Protein AF-A0A7J7XTR1-F1 (afdb_monomer_lite)

pLDDT: mean 90.51, std 8.27, range [47.16, 97.25]

InterPro domains:
  IPR000717 Proteasome component (PCI) domain [PF01399] (2-47)
  IPR000717 Proteasome component (PCI) domain [PS50250] (1-52)
  IPR000717 Proteasome component (PCI) domain [SM00088] (1-70)
  IPR041481 COP9 signalosome complex subunit 7, helix I [PF18392] (59-105)
  IPR045237 Eukaryotic translation initiation factor 3 subunit M eIF3m/COP9 signalosome complex subunit 7 COPS7 [PTHR15350] (2-105)

Structure (mmCIF, N/CA/C/O backbone):
data_AF-A0A7J7XTR1-F1
#
_entry.id   AF-A0A7J7XTR1-F1
#
loop_
_atom_site.group_PDB
_atom_site.id
_atom_site.type_symbol
_atom_site.label_atom_id
_atom_site.label_alt_id
_atom_site.label_comp_id
_atom_site.label_asym_id
_atom_site.label_entity_id
_atom_site.label_seq_id
_atom_site.pdbx_PDB_ins_code
_atom_site.Cartn_x
_atom_site.Cartn_y
_atom_site.Cartn_z
_atom_site.occupancy
_atom_site.B_iso_or_equiv
_atom_site.auth_seq_id
_atom_site.auth_comp_id
_atom_site.auth_asym_id
_atom_site.auth_atom_id
_atom_site.pdbx_PDB_model_num
ATOM 1 N N . MET A 1 1 ? 1.594 -3.766 6.148 1.00 61.31 1 MET A N 1
ATOM 2 C CA . MET A 1 1 ? 1.294 -4.275 7.494 1.00 61.31 1 MET A CA 1
ATOM 3 C C . MET A 1 1 ? 1.471 -3.157 8.505 1.00 61.31 1 MET A C 1
ATOM 5 O O . MET A 1 1 ? 2.526 -2.525 8.531 1.00 61.31 1 MET A O 1
ATOM 9 N N . LYS A 1 2 ? 0.418 -2.830 9.253 1.00 89.06 2 LYS A N 1
ATOM 10 C CA . LYS A 1 2 ? 0.484 -1.866 10.358 1.00 89.06 2 LYS A CA 1
ATOM 11 C C . LYS A 1 2 ? 0.446 -2.658 11.660 1.00 89.06 2 LYS A C 1
ATOM 13 O O . LYS A 1 2 ? -0.385 -3.547 11.792 1.00 89.06 2 LYS A O 1
ATOM 18 N N . CYS A 1 3 ? 1.336 -2.343 12.594 1.00 92.31 3 CYS A N 1
ATOM 19 C CA . CYS A 1 3 ? 1.418 -3.045 13.873 1.00 92.31 3 CYS A CA 1
ATOM 20 C C . CYS A 1 3 ? 0.910 -2.131 14.987 1.00 92.31 3 CYS A C 1
ATOM 22 O O . CYS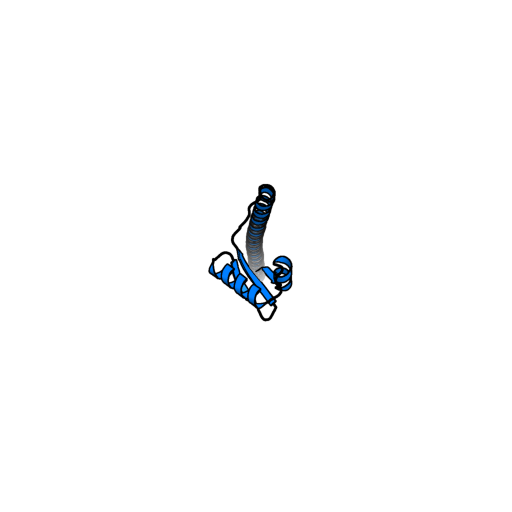 A 1 3 ? 1.360 -0.988 15.098 1.00 92.31 3 CYS A O 1
ATOM 24 N N . ILE A 1 4 ? -0.018 -2.629 15.801 1.00 93.31 4 ILE A N 1
ATOM 25 C CA . ILE A 1 4 ? -0.577 -1.908 16.944 1.00 93.31 4 ILE A CA 1
ATOM 26 C C . ILE A 1 4 ? -0.085 -2.582 18.228 1.00 93.31 4 ILE A C 1
ATOM 28 O O . ILE A 1 4 ? -0.337 -3.772 18.415 1.00 93.31 4 ILE A O 1
ATOM 32 N N . PRO A 1 5 ? 0.604 -1.860 19.127 1.00 94.31 5 PRO A N 1
ATOM 33 C CA . PRO A 1 5 ? 1.024 -2.424 20.402 1.00 94.31 5 PRO A CA 1
ATOM 34 C C . PRO A 1 5 ? -0.154 -2.764 21.309 1.00 94.31 5 PRO A C 1
ATOM 36 O O . PRO A 1 5 ? -1.099 -1.983 21.437 1.00 94.31 5 PRO A O 1
ATOM 39 N N . TYR A 1 6 ? -0.048 -3.880 22.028 1.00 93.81 6 TYR A N 1
ATOM 40 C CA . TYR A 1 6 ? -1.053 -4.288 23.009 1.00 93.81 6 TYR A CA 1
ATOM 41 C C . TYR A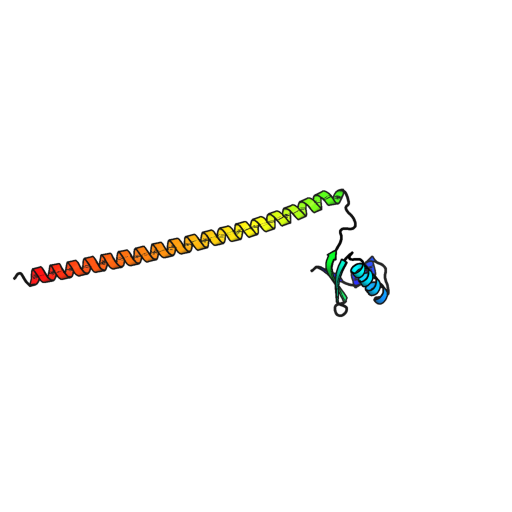 1 6 ? -1.236 -3.246 24.111 1.00 93.81 6 TYR A C 1
ATOM 43 O O . TYR A 1 6 ? -2.349 -3.038 24.570 1.00 93.81 6 TYR A O 1
ATOM 51 N N . SER A 1 7 ? -0.183 -2.517 24.489 1.00 91.75 7 SER A N 1
ATOM 52 C CA . SER A 1 7 ? -0.276 -1.428 25.468 1.00 91.75 7 SER A CA 1
ATOM 53 C C . SER A 1 7 ? -1.233 -0.307 25.048 1.00 91.75 7 SER A C 1
ATOM 55 O O . SER A 1 7 ? -1.901 0.269 25.905 1.00 91.75 7 SER A O 1
ATOM 57 N N . VAL A 1 8 ? -1.325 -0.010 23.747 1.00 94.00 8 VAL A N 1
ATOM 58 C CA . VAL A 1 8 ? -2.275 0.974 23.207 1.00 94.00 8 VAL A CA 1
ATOM 59 C C . VAL A 1 8 ? -3.691 0.422 23.303 1.00 94.00 8 VAL A C 1
ATOM 61 O O . VAL A 1 8 ? -4.568 1.096 23.830 1.00 94.00 8 VAL A O 1
ATOM 64 N N . LEU A 1 9 ? -3.896 -0.828 22.882 1.00 92.06 9 LEU A N 1
ATOM 65 C CA . LEU A 1 9 ? -5.207 -1.477 22.939 1.00 92.06 9 LEU A CA 1
ATOM 66 C C . LEU A 1 9 ? -5.712 -1.635 24.380 1.00 92.06 9 LEU A C 1
ATOM 68 O O . LEU A 1 9 ? -6.858 -1.304 24.654 1.00 92.06 9 LEU A O 1
ATOM 72 N N . LEU A 1 10 ? -4.858 -2.067 25.312 1.00 92.31 10 LEU A N 1
ATOM 73 C CA . LEU A 1 10 ? -5.200 -2.192 26.733 1.00 92.31 10 LEU A CA 1
ATOM 74 C C . LEU A 1 10 ? -5.615 -0.845 27.329 1.00 92.31 10 LEU A C 1
ATOM 76 O O . LEU A 1 10 ? -6.581 -0.776 28.082 1.00 92.31 10 LEU A O 1
ATOM 80 N N . LYS A 1 11 ? -4.904 0.233 26.984 1.00 92.75 11 LYS A N 1
ATOM 81 C CA . LYS A 1 11 ? -5.222 1.573 27.478 1.00 92.75 11 LYS A CA 1
ATOM 82 C C . LYS A 1 11 ? -6.519 2.112 26.873 1.00 92.75 11 LYS A C 1
ATOM 84 O O . LYS A 1 11 ? -7.364 2.594 27.617 1.00 92.75 11 LYS A O 1
ATOM 89 N N . ASP A 1 12 ? -6.666 2.037 25.554 1.00 92.75 12 ASP A N 1
ATOM 90 C CA . ASP A 1 12 ? -7.781 2.661 24.834 1.00 92.75 12 ASP A CA 1
ATOM 91 C C . ASP A 1 12 ? -9.095 1.876 24.987 1.00 92.75 12 ASP A C 1
ATOM 93 O O . ASP A 1 12 ? -10.171 2.465 24.915 1.00 92.75 12 ASP A O 1
ATOM 97 N N . LEU A 1 13 ? -9.016 0.562 25.226 1.00 90.88 13 LEU A N 1
ATOM 98 C CA . LEU A 1 13 ? -10.163 -0.298 25.550 1.00 90.88 13 LEU A CA 1
ATOM 99 C C . LEU A 1 13 ? -10.384 -0.450 27.065 1.00 90.88 13 LEU A C 1
ATOM 101 O O . LEU A 1 13 ? -11.271 -1.193 27.475 1.00 90.88 13 LEU A O 1
ATOM 105 N N . GLU A 1 14 ? -9.572 0.223 27.890 1.00 91.75 14 GLU A N 1
ATOM 106 C CA . GLU A 1 14 ? -9.594 0.155 29.360 1.00 91.75 14 GLU A CA 1
ATOM 107 C C . GLU A 1 14 ? -9.518 -1.278 29.929 1.00 91.75 14 GLU A C 1
ATOM 109 O O . GLU A 1 14 ? -10.057 -1.594 30.993 1.00 91.75 14 GLU A O 1
ATOM 114 N N . MET A 1 15 ? -8.793 -2.158 29.238 1.00 89.44 15 MET A N 1
ATOM 115 C CA . MET A 1 15 ? -8.603 -3.553 29.624 1.00 89.44 15 MET A CA 1
ATOM 116 C C . MET A 1 15 ? -7.375 -3.726 30.521 1.00 89.44 15 MET A C 1
ATOM 118 O O . MET A 1 15 ? -6.310 -3.153 30.291 1.00 89.44 15 MET A O 1
ATOM 122 N N . ARG A 1 16 ? -7.508 -4.564 31.555 1.00 84.38 16 ARG A N 1
ATOM 123 C CA . ARG A 1 16 ? -6.413 -4.886 32.495 1.00 84.38 16 ARG A CA 1
ATOM 124 C C . ARG A 1 16 ? -5.796 -6.257 32.253 1.00 84.38 16 ARG A C 1
ATOM 126 O O . ARG A 1 16 ? -4.699 -6.524 32.737 1.00 84.38 16 ARG A O 1
ATOM 133 N N . ASN A 1 17 ? -6.509 -7.123 31.542 1.00 87.88 17 ASN A N 1
ATOM 134 C CA . ASN A 1 17 ? -6.137 -8.510 31.338 1.00 87.88 17 ASN A CA 1
ATOM 135 C C . ASN A 1 17 ? -5.727 -8.732 29.883 1.00 87.88 17 ASN A C 1
ATOM 137 O O . ASN A 1 17 ? -6.489 -8.447 28.961 1.00 87.88 17 ASN A O 1
ATOM 141 N N . LEU A 1 18 ? -4.529 -9.283 29.692 1.00 88.81 18 LEU A N 1
ATOM 142 C CA . LEU A 1 18 ? -4.033 -9.620 28.366 1.00 88.81 18 LEU A CA 1
ATOM 143 C C . LEU A 1 18 ? -4.903 -10.682 27.687 1.00 88.81 18 LEU A C 1
ATOM 145 O O . LEU A 1 18 ? -5.115 -10.622 26.481 1.00 88.81 18 LEU A O 1
ATOM 149 N N . ARG A 1 19 ? -5.443 -11.625 28.466 1.00 91.00 19 ARG A N 1
ATOM 150 C CA . ARG A 1 19 ? -6.244 -12.716 27.917 1.00 91.00 19 ARG A CA 1
ATOM 151 C C . ARG A 1 19 ? -7.544 -12.219 27.290 1.00 91.00 19 ARG A C 1
ATOM 153 O O . ARG A 1 19 ? -7.872 -12.627 26.186 1.00 91.00 19 ARG A O 1
ATOM 160 N N . GLU A 1 20 ? -8.232 -11.306 27.968 1.00 92.44 20 GLU A N 1
ATOM 161 C CA . GLU A 1 20 ? -9.468 -10.693 27.462 1.00 92.44 20 GLU A CA 1
ATOM 162 C C . GLU A 1 20 ? -9.222 -9.886 26.185 1.00 92.44 20 GLU A C 1
ATOM 164 O O . GLU A 1 20 ? -10.036 -9.930 25.265 1.00 92.44 20 GLU A O 1
ATOM 169 N N . LEU A 1 21 ? -8.077 -9.198 26.097 1.00 92.75 21 LEU A N 1
ATOM 170 C CA . LEU A 1 21 ? -7.686 -8.502 24.876 1.00 92.75 21 LEU A CA 1
ATOM 171 C C . LEU A 1 21 ? -7.470 -9.484 23.717 1.00 92.75 21 LEU A C 1
ATOM 173 O O . LEU A 1 21 ? -7.968 -9.250 22.619 1.00 92.75 21 LEU A O 1
ATOM 177 N N . GLU A 1 22 ? -6.732 -10.572 23.947 1.00 92.56 22 GLU A N 1
ATOM 178 C CA . GLU A 1 22 ? -6.496 -11.594 22.921 1.00 92.56 22 GLU A CA 1
ATOM 179 C C . GLU A 1 22 ? -7.802 -12.251 22.468 1.00 92.56 22 GLU A C 1
ATOM 181 O O . GLU A 1 22 ? -8.014 -12.387 21.266 1.00 92.56 22 GLU A O 1
ATOM 186 N N . ASP A 1 23 ? -8.694 -12.597 23.399 1.00 93.62 23 ASP A N 1
ATOM 187 C CA . ASP A 1 23 ? -9.993 -13.196 23.083 1.00 93.62 23 ASP A CA 1
ATOM 188 C C . ASP A 1 23 ? -10.857 -12.238 22.236 1.00 93.62 23 ASP A C 1
ATOM 190 O O . ASP A 1 23 ? -11.409 -12.654 21.216 1.00 93.62 23 ASP A O 1
ATOM 194 N N . LEU A 1 24 ? -10.882 -10.936 22.553 1.00 92.75 24 LEU A N 1
ATOM 195 C CA . LEU A 1 24 ? -11.597 -9.934 21.749 1.00 92.75 24 LEU A CA 1
ATOM 196 C C . LEU A 1 24 ? -10.995 -9.763 20.344 1.00 92.75 24 LEU A C 1
ATOM 198 O O . LEU A 1 24 ? -11.724 -9.635 19.359 1.00 92.75 24 LEU A O 1
ATOM 202 N N . ILE A 1 25 ? -9.664 -9.743 20.230 1.00 91.56 25 ILE A N 1
ATOM 203 C CA . ILE A 1 25 ? -8.986 -9.658 18.927 1.00 91.56 25 ILE A CA 1
ATOM 204 C C . ILE A 1 25 ? -9.314 -10.897 18.091 1.00 91.56 25 ILE A C 1
ATOM 206 O O . ILE A 1 25 ? -9.604 -10.773 16.903 1.00 91.56 25 ILE A O 1
ATOM 210 N N . ILE A 1 26 ? -9.291 -12.080 18.705 1.00 93.25 26 ILE A N 1
ATOM 211 C CA . ILE A 1 26 ? -9.647 -13.337 18.051 1.00 93.25 26 ILE A CA 1
ATOM 212 C C . ILE A 1 26 ? -11.087 -13.258 17.531 1.00 93.25 26 ILE A C 1
ATOM 214 O O . ILE A 1 26 ? -11.306 -13.526 16.353 1.00 93.25 26 ILE A O 1
ATOM 218 N N . GLU A 1 27 ? -12.052 -12.812 18.338 1.00 94.38 27 GLU A N 1
ATOM 219 C CA . GLU A 1 27 ? -13.440 -12.613 17.894 1.00 94.38 27 GLU A CA 1
ATOM 220 C C . GLU A 1 27 ? -13.562 -11.617 16.729 1.00 94.38 27 GLU A C 1
ATOM 222 O O . GLU A 1 27 ? -14.283 -11.874 15.762 1.00 94.38 27 GLU A O 1
ATOM 227 N N . ALA A 1 28 ? -12.829 -10.502 16.769 1.00 92.12 28 ALA A N 1
ATOM 228 C CA . ALA A 1 28 ? -12.811 -9.520 15.683 1.00 92.12 28 ALA A CA 1
ATOM 229 C C . ALA A 1 28 ? -12.245 -10.099 14.372 1.00 92.12 28 ALA A C 1
ATOM 231 O O . ALA A 1 28 ? -12.697 -9.731 13.286 1.00 92.12 28 ALA A O 1
ATOM 232 N N . VAL A 1 29 ? -11.279 -11.017 14.466 1.00 91.62 29 VAL A N 1
ATOM 233 C CA . VAL A 1 29 ? -10.748 -11.745 13.306 1.00 91.62 29 VAL A CA 1
ATOM 234 C C . VAL A 1 29 ? -11.746 -12.790 12.812 1.00 91.62 29 VAL A C 1
ATOM 236 O O . VAL A 1 29 ? -11.993 -12.877 11.615 1.00 91.62 29 VAL A O 1
ATOM 239 N N . TYR A 1 30 ? -12.385 -13.536 13.716 1.00 92.56 30 TYR A N 1
ATOM 240 C CA . TYR A 1 30 ? -13.404 -14.533 13.363 1.00 92.56 30 TYR A CA 1
ATOM 241 C C . TYR A 1 30 ? -14.656 -13.931 12.720 1.00 92.56 30 TYR A C 1
ATOM 243 O O . TYR A 1 30 ? -15.341 -14.610 11.962 1.00 92.56 30 TYR A O 1
ATOM 251 N N . THR A 1 31 ? -14.968 -12.675 13.032 1.00 93.19 31 THR A N 1
ATOM 252 C CA . THR A 1 31 ? -16.096 -11.930 12.453 1.00 93.19 31 THR A CA 1
ATOM 253 C C . THR A 1 31 ? -15.723 -11.170 11.176 1.00 93.19 31 THR A C 1
ATOM 255 O O . THR A 1 31 ? -16.530 -10.383 10.684 1.00 93.19 31 THR A O 1
ATOM 258 N N . ASP A 1 32 ? -14.514 -11.385 10.641 1.00 90.06 32 ASP A N 1
ATOM 259 C CA . ASP A 1 32 ? -13.969 -10.722 9.448 1.00 90.06 32 ASP A CA 1
ATOM 260 C C . ASP A 1 32 ? -13.903 -9.182 9.547 1.00 90.06 32 ASP A C 1
ATOM 262 O O . ASP A 1 32 ? -13.756 -8.480 8.543 1.00 90.06 32 ASP A O 1
ATOM 266 N N . ILE A 1 33 ? -13.966 -8.621 10.761 1.00 91.62 33 ILE A N 1
ATOM 267 C CA . ILE A 1 33 ? -13.817 -7.175 10.988 1.00 91.62 33 ILE A CA 1
ATOM 268 C C . ILE A 1 33 ? -12.366 -6.758 10.735 1.00 91.62 33 ILE A C 1
ATOM 270 O O . ILE A 1 33 ? -12.100 -5.691 10.169 1.00 91.62 33 ILE A O 1
ATOM 274 N N . ILE A 1 34 ? -11.423 -7.597 11.165 1.00 92.69 34 ILE A N 1
ATOM 275 C CA . ILE A 1 34 ? -9.984 -7.377 11.041 1.00 92.69 34 ILE A CA 1
ATOM 276 C C . ILE A 1 34 ? -9.358 -8.623 10.424 1.00 92.69 34 ILE A C 1
ATOM 278 O O . ILE A 1 34 ? -9.620 -9.737 10.856 1.00 92.69 34 ILE A O 1
ATOM 282 N N . GLN A 1 35 ? -8.476 -8.434 9.452 1.00 92.44 35 GLN A N 1
ATOM 283 C CA . GLN A 1 35 ? -7.587 -9.481 8.968 1.00 92.44 35 GLN A CA 1
ATOM 284 C C . GLN A 1 35 ? -6.169 -9.158 9.414 1.00 92.44 35 GLN A C 1
ATOM 286 O O . GLN A 1 35 ? -5.661 -8.055 9.187 1.00 92.44 35 GLN A O 1
ATOM 291 N N . GLY A 1 36 ? -5.540 -10.117 10.080 1.00 91.00 36 GLY A N 1
ATOM 292 C CA . GLY A 1 36 ? -4.262 -9.892 10.722 1.00 91.00 36 GLY A CA 1
ATOM 293 C C . GLY A 1 36 ? -3.786 -11.080 11.543 1.00 91.00 36 GLY A C 1
ATOM 294 O O . GLY A 1 36 ? -4.406 -12.145 11.546 1.00 91.00 36 GLY A O 1
ATOM 295 N N . LYS A 1 37 ? -2.670 -10.887 12.246 1.00 90.12 37 LYS A N 1
ATOM 296 C CA . LYS A 1 37 ? -2.037 -11.898 13.096 1.00 90.12 37 LYS A CA 1
ATOM 297 C C . LYS A 1 37 ? -1.699 -11.324 14.463 1.00 90.12 37 LYS A C 1
ATOM 299 O O . LYS A 1 37 ? -1.298 -10.169 14.593 1.00 90.12 37 LYS A O 1
ATOM 304 N N . LEU A 1 38 ? -1.842 -12.163 15.483 1.00 91.88 38 LEU A N 1
ATOM 305 C CA . LEU A 1 38 ? -1.411 -11.850 16.837 1.00 91.88 38 LEU A CA 1
ATOM 306 C C . LEU A 1 38 ? 0.062 -12.240 16.989 1.00 91.88 38 LEU A C 1
ATOM 308 O O . LEU A 1 38 ? 0.414 -13.409 16.821 1.00 91.88 38 LEU A O 1
ATOM 312 N N . ASP A 1 39 ? 0.910 -11.280 17.345 1.00 91.81 39 ASP A N 1
ATOM 313 C CA . ASP A 1 39 ? 2.287 -11.527 17.756 1.00 91.81 39 ASP A CA 1
ATOM 314 C C . ASP A 1 39 ? 2.388 -11.394 19.276 1.00 91.81 39 ASP A C 1
ATOM 316 O O . ASP A 1 39 ? 2.689 -10.337 19.840 1.00 91.81 39 ASP A O 1
ATOM 320 N N . GLN A 1 40 ? 2.141 -12.513 19.953 1.00 87.81 40 GLN A N 1
ATOM 321 C CA . GLN A 1 40 ? 2.205 -12.584 21.408 1.00 87.81 40 GLN A CA 1
ATOM 322 C C . GLN A 1 40 ? 3.631 -12.376 21.944 1.00 87.81 40 GLN A C 1
ATOM 324 O O . GLN A 1 40 ? 3.801 -11.900 23.066 1.00 87.81 40 GLN A O 1
ATOM 329 N N . ARG A 1 41 ? 4.675 -12.684 21.162 1.00 91.00 41 ARG A N 1
ATOM 330 C CA . ARG A 1 41 ? 6.066 -12.521 21.609 1.00 91.00 41 ARG A CA 1
ATOM 331 C C . ARG A 1 41 ? 6.438 -11.047 21.695 1.00 91.00 41 ARG A C 1
ATOM 333 O O . ARG A 1 41 ? 7.052 -10.635 22.676 1.00 91.00 41 ARG A O 1
ATOM 340 N N . ASN A 1 42 ? 6.071 -10.275 20.678 1.00 91.19 42 ASN A N 1
ATOM 341 C CA . ASN A 1 42 ? 6.369 -8.847 20.621 1.00 91.19 42 ASN A CA 1
ATOM 342 C C . ASN A 1 42 ? 5.242 -7.974 21.195 1.00 91.19 42 ASN A C 1
ATOM 344 O O . ASN A 1 42 ? 5.417 -6.762 21.295 1.00 91.19 42 ASN A O 1
ATOM 348 N N . GLN A 1 43 ? 4.124 -8.581 21.614 1.00 92.06 43 GLN A N 1
ATOM 349 C CA . GLN A 1 43 ? 2.946 -7.896 22.158 1.00 92.06 43 GLN A CA 1
ATOM 350 C C . GLN A 1 43 ? 2.361 -6.900 21.140 1.00 92.06 43 GLN A C 1
ATOM 352 O O . GLN A 1 43 ? 2.068 -5.743 21.462 1.00 92.06 43 GLN A O 1
ATOM 357 N N . LEU A 1 44 ? 2.239 -7.348 19.886 1.00 94.06 44 LEU A N 1
ATOM 358 C CA . LEU A 1 44 ? 1.753 -6.563 18.753 1.00 94.06 44 LEU A CA 1
ATOM 359 C C . LEU A 1 44 ? 0.581 -7.273 18.068 1.00 94.06 44 LEU A C 1
ATOM 361 O O . LEU A 1 44 ? 0.579 -8.490 17.901 1.00 94.06 44 LEU A O 1
ATOM 365 N N . LEU A 1 45 ? -0.386 -6.487 17.606 1.00 92.75 45 LEU A N 1
ATOM 366 C CA . LEU A 1 45 ? -1.381 -6.913 16.632 1.00 92.75 45 LEU A CA 1
ATOM 367 C C . LEU A 1 45 ? -0.941 -6.442 15.248 1.00 92.75 45 LEU A C 1
ATOM 369 O O . LEU A 1 45 ? -0.857 -5.238 14.993 1.00 92.75 45 LEU A O 1
ATOM 373 N N . GLU A 1 46 ? -0.665 -7.384 14.357 1.00 93.94 46 GLU A N 1
ATOM 374 C CA . GLU A 1 46 ? -0.377 -7.112 12.955 1.00 93.94 46 GLU A CA 1
ATOM 375 C C . GLU A 1 46 ? -1.692 -7.049 12.187 1.00 93.94 46 GLU A C 1
ATOM 377 O O . GLU A 1 46 ? -2.426 -8.031 12.141 1.00 93.94 46 GLU A O 1
ATOM 382 N N . VAL A 1 47 ? -2.001 -5.896 11.594 1.00 92.88 47 VAL A N 1
ATOM 383 C CA . VAL A 1 47 ? -3.214 -5.689 10.798 1.00 92.88 47 VAL A CA 1
ATOM 384 C C . VAL A 1 47 ? -2.832 -5.534 9.331 1.00 92.88 47 VAL A C 1
ATOM 386 O O . VAL A 1 47 ? -2.059 -4.639 8.955 1.00 92.88 47 VAL A O 1
ATOM 389 N N . ASP A 1 48 ? -3.406 -6.407 8.510 1.00 91.06 48 ASP A N 1
ATOM 390 C CA . ASP A 1 48 ? -3.286 -6.381 7.056 1.00 91.06 48 ASP A CA 1
ATOM 391 C C . ASP A 1 48 ? -4.461 -5.638 6.427 1.00 91.06 48 ASP A C 1
ATOM 393 O O . ASP A 1 48 ? -4.267 -4.794 5.550 1.00 91.06 48 ASP A O 1
ATOM 397 N N . PHE A 1 49 ? -5.671 -5.897 6.919 1.00 89.38 49 PHE A N 1
ATOM 398 C CA . PHE A 1 49 ? -6.893 -5.271 6.435 1.00 89.38 49 PHE A CA 1
ATOM 399 C C . PHE A 1 49 ? -7.905 -5.099 7.571 1.00 89.38 49 PHE A C 1
ATOM 401 O O . PHE A 1 49 ? -7.905 -5.845 8.547 1.00 89.38 49 PHE A O 1
ATOM 408 N N . CYS A 1 50 ? -8.781 -4.107 7.452 1.00 90.38 50 CYS A N 1
ATOM 409 C CA . CYS A 1 50 ? -9.924 -3.951 8.339 1.00 90.38 50 CYS A CA 1
ATOM 410 C C . CYS A 1 50 ? -11.096 -3.307 7.603 1.00 90.38 50 CYS A C 1
ATOM 412 O O . CYS A 1 50 ? -10.915 -2.563 6.634 1.00 90.38 50 CYS A O 1
ATOM 414 N N . ILE A 1 51 ? -12.307 -3.576 8.084 1.00 88.94 51 ILE A N 1
ATOM 415 C CA . ILE A 1 51 ? -13.508 -2.941 7.551 1.00 88.94 51 ILE A CA 1
ATOM 416 C C . ILE A 1 51 ? -13.624 -1.492 8.046 1.00 88.94 51 ILE A C 1
ATOM 418 O O . ILE A 1 51 ? -13.384 -1.174 9.213 1.00 88.94 51 ILE A O 1
ATOM 422 N N . GLY A 1 52 ? -14.032 -0.590 7.153 1.00 85.19 52 GLY A N 1
ATOM 423 C CA . GLY A 1 52 ? -14.319 0.799 7.503 1.00 85.19 52 GLY A CA 1
ATOM 424 C C . GLY A 1 52 ? -15.648 0.911 8.247 1.00 85.19 52 GLY A C 1
ATOM 425 O O . GLY A 1 52 ? -16.697 0.969 7.615 1.00 85.19 52 GLY A O 1
ATOM 426 N N . ARG A 1 53 ? -15.611 0.941 9.585 1.00 85.06 53 ARG A N 1
ATOM 427 C CA . ARG A 1 53 ? -16.825 0.985 10.421 1.00 85.06 53 ARG A CA 1
ATOM 428 C C . ARG A 1 53 ? -17.565 2.325 10.359 1.00 85.06 53 ARG A C 1
ATOM 430 O O . ARG A 1 53 ? -18.788 2.349 10.299 1.00 85.06 53 ARG A O 1
ATOM 437 N N . ASP A 1 54 ? -16.830 3.435 10.388 1.00 86.31 54 ASP A N 1
ATOM 438 C CA . ASP A 1 54 ? -17.390 4.782 10.523 1.00 86.31 54 ASP A CA 1
ATOM 439 C C . ASP A 1 54 ? -16.911 5.692 9.382 1.00 86.31 54 ASP A C 1
ATOM 441 O O . ASP A 1 54 ? -15.709 5.874 9.192 1.00 86.31 54 ASP A O 1
ATOM 445 N N . ILE A 1 55 ? -17.842 6.333 8.665 1.00 81.94 55 ILE A N 1
ATOM 446 C CA . ILE A 1 55 ? -17.535 7.385 7.682 1.00 81.94 55 ILE A CA 1
ATOM 447 C C . ILE A 1 55 ? -18.214 8.674 8.136 1.00 81.94 55 ILE A C 1
ATOM 449 O O . ILE A 1 55 ? -19.432 8.834 8.030 1.00 81.94 55 ILE A O 1
ATOM 453 N N . ARG A 1 56 ? -17.434 9.629 8.647 1.00 87.19 56 ARG A N 1
ATOM 454 C CA . ARG A 1 56 ? -17.964 10.947 9.023 1.00 87.19 56 ARG A CA 1
ATOM 455 C C . ARG A 1 56 ? -17.885 11.878 7.817 1.00 87.19 56 ARG A C 1
ATOM 457 O O . ARG A 1 56 ? -16.883 11.896 7.112 1.00 87.19 56 ARG A O 1
ATOM 464 N N . LYS A 1 57 ? -18.898 12.733 7.618 1.00 86.06 57 LYS A N 1
ATOM 465 C CA . LYS A 1 57 ? -18.943 13.680 6.479 1.00 86.06 57 LYS A CA 1
ATOM 466 C C . LYS A 1 57 ? -17.684 14.550 6.353 1.00 86.06 57 LYS A C 1
ATOM 468 O O . LYS A 1 57 ? -17.251 14.841 5.246 1.00 86.06 57 LYS A O 1
ATOM 473 N N . LYS A 1 58 ? -17.083 14.927 7.485 1.00 88.50 58 LYS A N 1
ATOM 474 C CA . LYS A 1 58 ? -15.838 15.711 7.542 1.00 88.50 58 LYS A CA 1
ATOM 475 C C . LYS A 1 58 ? -14.612 14.970 6.990 1.00 88.50 58 LYS A C 1
ATOM 477 O O . LYS A 1 58 ? -13.687 15.614 6.513 1.00 88.50 58 LYS A O 1
ATOM 482 N N . ASP A 1 59 ? -14.623 13.640 7.035 1.00 88.06 59 ASP A N 1
ATOM 483 C CA . ASP A 1 59 ? -13.490 12.802 6.643 1.00 88.06 59 ASP A CA 1
ATOM 484 C C . ASP A 1 59 ? -13.534 12.448 5.145 1.00 88.06 59 ASP A C 1
ATOM 486 O O . ASP A 1 59 ? -12.523 12.031 4.590 1.00 88.06 59 ASP A O 1
ATOM 490 N N . ILE A 1 60 ? -14.657 12.696 4.451 1.00 90.00 60 ILE A N 1
ATOM 491 C CA . ILE A 1 60 ? -14.816 12.421 3.009 1.00 90.00 60 ILE A CA 1
ATOM 492 C C . ILE A 1 60 ? -13.749 13.148 2.183 1.00 90.00 60 ILE A C 1
ATOM 494 O O . ILE A 1 60 ? -13.110 12.536 1.332 1.00 90.00 60 ILE A O 1
ATOM 498 N N . ASN A 1 61 ? -13.505 14.431 2.465 1.00 92.19 61 ASN A N 1
ATOM 499 C CA . ASN A 1 61 ? -12.483 15.201 1.751 1.00 92.19 61 ASN A CA 1
ATOM 500 C C . ASN A 1 61 ? -11.076 14.628 1.971 1.00 92.19 61 ASN A C 1
ATOM 502 O O . ASN A 1 61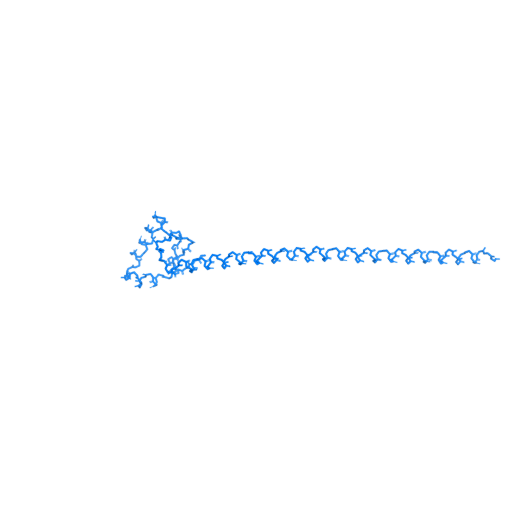 ? -10.272 14.614 1.042 1.00 92.19 61 ASN A O 1
ATOM 506 N N . ASN A 1 62 ? -10.791 14.118 3.173 1.00 92.56 62 ASN A N 1
ATOM 507 C CA . ASN A 1 62 ? -9.516 13.465 3.465 1.00 92.56 62 ASN A CA 1
ATOM 508 C C . ASN A 1 62 ? -9.393 12.142 2.705 1.00 92.56 62 ASN A C 1
ATOM 510 O O . ASN A 1 62 ? -8.357 11.904 2.101 1.00 92.56 62 ASN A O 1
ATOM 514 N N . ILE A 1 63 ? -10.455 11.328 2.661 1.00 90.50 63 ILE A N 1
ATOM 515 C CA . ILE A 1 63 ? -10.479 10.073 1.893 1.00 90.50 63 ILE A CA 1
ATOM 516 C C . ILE A 1 63 ? -10.210 10.353 0.410 1.00 90.50 63 ILE A C 1
ATOM 518 O O . ILE A 1 63 ? -9.332 9.732 -0.185 1.00 90.50 63 ILE A O 1
ATOM 522 N N . VAL A 1 64 ? -10.914 11.326 -0.179 1.00 93.56 64 VAL A N 1
ATOM 523 C CA . VAL A 1 64 ? -10.719 11.722 -1.584 1.00 93.56 64 VAL A CA 1
ATOM 524 C C . VAL A 1 64 ? -9.292 12.203 -1.822 1.00 93.56 64 VAL A C 1
ATOM 526 O O . VAL A 1 64 ? -8.683 11.819 -2.820 1.00 93.56 64 VAL A O 1
ATOM 529 N N . LYS A 1 65 ? -8.743 13.014 -0.912 1.00 95.44 65 LYS A N 1
ATOM 530 C CA . LYS A 1 65 ? -7.365 13.499 -1.004 1.00 95.44 65 LYS A CA 1
ATOM 531 C C . LYS A 1 65 ? -6.359 12.348 -0.957 1.00 95.44 65 LYS A C 1
ATOM 533 O O . LYS A 1 65 ? -5.507 12.273 -1.832 1.00 95.44 65 LYS A O 1
ATOM 538 N N . THR A 1 66 ? -6.484 11.435 0.003 1.00 94.56 66 THR A N 1
ATOM 539 C CA . THR A 1 66 ? -5.589 10.276 0.129 1.00 94.56 66 THR A CA 1
ATOM 540 C C . THR A 1 66 ? -5.654 9.370 -1.101 1.00 94.56 66 THR A C 1
ATOM 542 O O . THR A 1 66 ? -4.618 8.900 -1.563 1.00 94.56 66 THR A O 1
ATOM 545 N N . LEU A 1 67 ? -6.842 9.163 -1.678 1.00 94.56 67 LEU A N 1
ATOM 546 C CA . LEU A 1 67 ? -6.985 8.407 -2.926 1.00 94.56 67 LEU A CA 1
ATOM 547 C C . LEU A 1 67 ? -6.311 9.116 -4.107 1.00 94.56 67 LEU A C 1
ATOM 549 O O . LEU A 1 67 ? -5.604 8.466 -4.871 1.00 94.56 67 LEU A O 1
ATOM 553 N N . HIS A 1 68 ? -6.469 10.436 -4.239 1.00 95.69 68 HIS A N 1
ATOM 554 C CA . HIS A 1 68 ? -5.786 11.201 -5.288 1.00 95.69 68 HIS A CA 1
ATOM 555 C C . HIS A 1 68 ? -4.267 11.169 -5.132 1.00 95.69 68 HIS A C 1
ATOM 557 O O . HIS A 1 68 ? -3.563 10.991 -6.119 1.00 95.69 68 HIS A O 1
ATOM 563 N N . GLU A 1 69 ? -3.756 11.317 -3.909 1.00 96.25 69 GLU A N 1
ATOM 564 C CA . GLU A 1 69 ? -2.321 11.215 -3.624 1.00 96.25 69 GLU A CA 1
ATOM 565 C C . GLU A 1 69 ? -1.777 9.832 -3.993 1.00 96.25 69 GLU A C 1
ATOM 567 O O . GLU A 1 69 ? -0.697 9.729 -4.576 1.00 96.25 69 GLU A O 1
ATOM 572 N N . TRP A 1 70 ? -2.539 8.773 -3.714 1.00 96.00 70 TRP A N 1
ATOM 573 C CA . TRP A 1 70 ? -2.167 7.420 -4.110 1.00 96.00 70 TRP A CA 1
ATOM 574 C C . TRP A 1 70 ? -2.153 7.244 -5.635 1.00 96.00 70 TRP A C 1
ATOM 576 O O . TRP A 1 70 ? -1.152 6.769 -6.172 1.00 96.00 70 TRP A O 1
ATOM 586 N N . CYS A 1 71 ? -3.195 7.699 -6.341 1.00 96.00 71 CYS A N 1
ATOM 587 C CA . CYS A 1 71 ? -3.244 7.665 -7.807 1.00 96.00 71 CYS A CA 1
ATOM 588 C C . CYS A 1 71 ? -2.089 8.452 -8.437 1.00 96.00 71 CYS A C 1
ATOM 590 O O . CYS A 1 71 ? -1.376 7.920 -9.285 1.00 96.00 71 CYS A O 1
ATOM 592 N N . ALA A 1 72 ? -1.847 9.680 -7.974 1.00 96.12 72 ALA A N 1
ATOM 593 C CA . ALA A 1 72 ? -0.753 10.516 -8.458 1.00 96.12 72 ALA A CA 1
ATOM 594 C C . ALA A 1 72 ? 0.617 9.863 -8.207 1.00 96.12 72 ALA A C 1
ATOM 596 O O . ALA A 1 72 ? 1.510 9.938 -9.050 1.00 96.12 72 ALA A O 1
ATOM 597 N N . GLY A 1 73 ? 0.784 9.177 -7.070 1.00 96.19 73 GLY A N 1
ATOM 598 C CA . GLY A 1 73 ? 1.976 8.379 -6.786 1.00 96.19 73 GLY A CA 1
ATOM 599 C C . GLY A 1 73 ? 2.171 7.237 -7.787 1.00 96.19 73 GLY A C 1
ATOM 600 O O . GLY A 1 73 ? 3.273 7.060 -8.307 1.00 96.19 73 GLY A O 1
ATOM 601 N N . CYS A 1 74 ? 1.110 6.491 -8.103 1.00 96.38 74 CYS A N 1
ATOM 602 C CA . CYS A 1 74 ? 1.150 5.436 -9.118 1.00 96.38 74 CYS A CA 1
ATOM 603 C C . CYS A 1 74 ? 1.482 5.985 -10.513 1.00 96.38 74 CYS A C 1
ATOM 605 O O . CYS A 1 74 ? 2.344 5.430 -11.193 1.00 96.38 74 CYS A O 1
ATOM 607 N N . GLU A 1 75 ? 0.857 7.090 -10.919 1.00 96.62 75 GLU A N 1
ATOM 608 C CA . GLU A 1 75 ? 1.134 7.759 -12.196 1.00 96.62 75 GLU A CA 1
ATOM 609 C C . GLU A 1 75 ? 2.590 8.227 -12.286 1.00 96.62 75 GLU A C 1
ATOM 611 O O . GLU A 1 75 ? 3.256 7.983 -13.289 1.00 96.62 75 GLU A O 1
ATOM 616 N N . ALA A 1 76 ? 3.126 8.831 -11.223 1.00 96.62 76 ALA A N 1
ATOM 617 C CA . ALA A 1 76 ? 4.513 9.282 -11.189 1.00 96.62 76 ALA A CA 1
ATOM 618 C C . ALA A 1 76 ? 5.509 8.121 -11.344 1.00 96.62 76 ALA A C 1
ATOM 620 O O . ALA A 1 76 ? 6.499 8.246 -12.068 1.00 96.62 76 ALA A O 1
ATOM 621 N N . VAL A 1 77 ? 5.245 6.979 -10.698 1.00 97.25 77 VAL A N 1
ATOM 622 C CA . VAL A 1 77 ? 6.074 5.772 -10.842 1.00 97.25 77 VAL A CA 1
ATOM 623 C C . VAL A 1 77 ? 5.991 5.219 -12.265 1.00 97.25 77 VAL A C 1
ATOM 625 O O . VAL A 1 77 ? 7.030 4.915 -12.850 1.00 97.25 77 VAL A O 1
ATOM 628 N N . LEU A 1 78 ? 4.789 5.126 -12.842 1.00 96.81 78 LEU A N 1
ATOM 629 C CA . LEU A 1 78 ? 4.591 4.657 -14.218 1.00 96.81 78 LEU A CA 1
ATOM 630 C C . LEU A 1 78 ? 5.321 5.549 -15.228 1.00 96.81 78 LEU A C 1
ATOM 632 O O . LEU A 1 78 ? 6.116 5.046 -16.021 1.00 96.81 78 LEU A O 1
ATOM 636 N N . LEU A 1 79 ? 5.146 6.870 -15.133 1.00 96.94 79 LEU A N 1
ATOM 637 C CA . LEU A 1 79 ? 5.856 7.844 -15.967 1.00 96.94 79 LEU A CA 1
ATOM 638 C C . LEU A 1 79 ? 7.373 7.739 -15.789 1.00 96.94 79 LEU A C 1
ATOM 640 O O . LEU A 1 79 ? 8.128 7.830 -16.758 1.00 96.94 79 LEU A O 1
ATOM 644 N N . GLY A 1 80 ? 7.836 7.520 -14.557 1.00 96.69 80 GLY A N 1
ATOM 645 C CA . GLY A 1 80 ? 9.245 7.275 -14.271 1.00 96.69 80 GLY A CA 1
ATOM 646 C C . GLY A 1 80 ? 9.780 6.061 -15.033 1.00 96.69 80 GLY A C 1
ATOM 647 O O . GLY A 1 80 ? 10.834 6.153 -15.662 1.00 96.69 80 GLY A O 1
ATOM 648 N N . ILE A 1 81 ? 9.045 4.947 -15.032 1.00 96.88 81 ILE A N 1
ATOM 649 C CA . ILE A 1 81 ? 9.415 3.726 -15.761 1.00 96.88 81 ILE A CA 1
ATOM 650 C C . ILE A 1 81 ? 9.423 3.974 -17.273 1.00 96.88 81 ILE A C 1
ATOM 652 O O . ILE A 1 81 ? 10.405 3.635 -17.934 1.00 96.88 81 ILE A O 1
ATOM 656 N N . GLU A 1 82 ? 8.387 4.609 -17.821 1.00 96.88 82 GLU A N 1
ATOM 657 C CA . GLU A 1 82 ? 8.315 4.944 -19.249 1.00 96.88 82 GLU A CA 1
ATOM 658 C C . GLU A 1 82 ? 9.511 5.794 -19.694 1.00 96.88 82 GLU A C 1
ATOM 660 O O . GLU A 1 82 ? 10.151 5.506 -20.709 1.00 96.88 82 GLU A O 1
ATOM 665 N N . GLN A 1 83 ? 9.890 6.795 -18.898 1.00 96.88 83 GLN A N 1
ATOM 666 C CA . GLN A 1 83 ? 11.070 7.611 -19.177 1.00 96.88 83 GLN A CA 1
ATOM 667 C C . GLN A 1 83 ? 12.365 6.798 -19.140 1.00 96.88 83 GLN A C 1
ATOM 669 O O . GLN A 1 83 ? 13.246 7.029 -19.970 1.00 96.88 83 GLN A O 1
ATOM 674 N N . GLN A 1 84 ? 12.508 5.849 -18.210 1.00 96.69 84 GLN A N 1
ATOM 675 C CA . GLN A 1 84 ? 13.686 4.978 -18.180 1.00 96.69 84 GLN A CA 1
ATOM 676 C C . GLN A 1 84 ? 13.757 4.072 -19.410 1.00 96.69 84 GLN A C 1
ATOM 678 O O . GLN A 1 84 ? 14.837 3.901 -19.974 1.00 96.69 84 GLN A O 1
ATOM 683 N N . VAL A 1 85 ? 12.619 3.556 -19.881 1.00 97.06 85 VAL A N 1
ATOM 684 C CA . VAL A 1 85 ? 12.551 2.771 -21.122 1.00 97.06 85 VAL A CA 1
ATOM 685 C C . VAL A 1 85 ? 12.980 3.617 -22.321 1.00 97.06 85 VAL A C 1
ATOM 687 O O . VAL A 1 85 ? 13.819 3.182 -23.111 1.00 97.06 85 VAL A O 1
ATOM 690 N N . LEU A 1 86 ? 12.474 4.849 -22.436 1.00 96.62 86 LEU A N 1
ATOM 691 C CA . LEU A 1 86 ? 12.871 5.768 -23.508 1.00 96.62 86 LEU A CA 1
ATOM 692 C C . LEU A 1 86 ? 14.372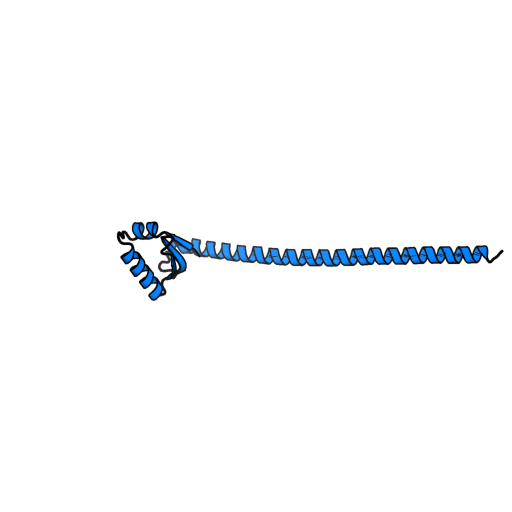 6.065 -23.474 1.00 96.62 86 LEU A C 1
ATOM 694 O O . LEU A 1 86 ? 15.034 5.989 -24.508 1.00 96.62 86 LEU A O 1
ATOM 698 N N . ARG A 1 87 ? 14.929 6.342 -22.290 1.00 96.56 87 ARG A N 1
ATOM 699 C CA . ARG A 1 87 ? 16.371 6.575 -22.116 1.00 96.56 87 ARG A CA 1
ATOM 700 C C . ARG A 1 87 ? 17.197 5.358 -22.522 1.00 96.56 87 ARG A C 1
ATOM 702 O O . ARG A 1 87 ? 18.191 5.513 -23.227 1.00 96.56 87 ARG A O 1
ATOM 709 N N . ALA A 1 88 ? 16.787 4.157 -22.119 1.00 96.50 88 ALA A N 1
ATOM 710 C CA . ALA A 1 88 ? 17.474 2.921 -22.482 1.00 96.50 88 ALA A CA 1
ATOM 711 C C . ALA A 1 88 ? 17.456 2.681 -24.001 1.00 96.50 88 ALA A C 1
ATOM 713 O O . ALA A 1 88 ? 18.485 2.339 -24.587 1.00 96.50 88 ALA A O 1
ATOM 714 N N . ASN A 1 89 ? 16.315 2.927 -24.653 1.00 96.44 89 ASN A N 1
ATOM 715 C CA . ASN A 1 89 ? 16.185 2.808 -26.105 1.00 96.44 89 ASN A CA 1
ATOM 716 C C . ASN A 1 89 ? 17.056 3.833 -26.840 1.00 96.44 89 ASN A C 1
ATOM 718 O O . ASN A 1 89 ? 17.809 3.456 -27.735 1.00 96.44 89 ASN A O 1
ATOM 722 N N . GLN A 1 90 ? 17.032 5.099 -26.418 1.00 96.12 90 GLN A N 1
ATOM 723 C CA . GLN A 1 90 ? 17.896 6.144 -26.977 1.00 96.12 90 GLN A CA 1
ATOM 724 C C . GLN A 1 90 ? 19.378 5.802 -26.818 1.00 96.12 90 GLN A C 1
ATOM 726 O O . GLN A 1 90 ? 20.160 5.976 -27.750 1.00 96.12 90 GLN A O 1
ATOM 731 N N . TYR A 1 91 ? 19.776 5.283 -25.654 1.00 95.12 91 TYR A N 1
ATOM 732 C CA . TYR A 1 91 ? 21.154 4.865 -25.421 1.00 95.12 91 TYR A CA 1
ATOM 733 C C . TYR A 1 91 ? 21.561 3.729 -26.363 1.00 95.12 91 TYR A C 1
ATOM 735 O O . TYR A 1 91 ? 22.624 3.792 -26.979 1.00 95.12 91 TYR A O 1
ATOM 743 N N . LYS A 1 92 ? 20.693 2.725 -26.536 1.00 95.75 92 LYS A N 1
ATOM 744 C CA . LYS A 1 92 ? 20.915 1.614 -27.467 1.00 95.75 92 LYS A CA 1
ATOM 745 C C . LYS A 1 92 ? 21.035 2.094 -28.917 1.00 95.75 92 LYS A C 1
ATOM 747 O O . LYS A 1 92 ? 21.951 1.667 -29.618 1.00 95.75 92 LYS A O 1
ATOM 752 N N . GLU A 1 93 ? 20.146 2.978 -29.365 1.00 95.88 93 GLU A N 1
ATOM 753 C CA . GLU A 1 93 ? 20.187 3.539 -30.720 1.00 95.88 93 GLU A CA 1
ATOM 754 C C . GLU A 1 93 ? 21.452 4.360 -30.960 1.00 95.88 93 GLU A C 1
ATOM 756 O O . GLU A 1 93 ? 22.130 4.161 -31.968 1.00 95.88 93 GLU A O 1
ATOM 761 N N . ASN A 1 94 ? 21.809 5.242 -30.025 1.00 94.88 94 ASN A N 1
ATOM 762 C CA . ASN A 1 94 ? 23.023 6.047 -30.123 1.00 94.88 94 ASN A CA 1
ATOM 763 C C . ASN A 1 94 ? 24.268 5.164 -30.139 1.00 94.88 94 ASN A C 1
ATOM 765 O O . ASN A 1 94 ? 25.153 5.369 -30.963 1.00 94.88 94 ASN A O 1
ATOM 769 N N . HIS A 1 95 ? 24.320 4.150 -29.276 1.00 94.31 95 HIS A N 1
ATOM 770 C CA . HIS A 1 95 ? 25.430 3.209 -29.245 1.00 94.31 95 HIS A CA 1
ATOM 771 C C . HIS A 1 95 ? 25.575 2.459 -30.574 1.00 94.31 95 HIS A C 1
ATOM 773 O O . HIS A 1 95 ? 26.672 2.397 -31.123 1.00 94.31 95 HIS A O 1
ATOM 779 N N . SER A 1 96 ? 24.467 1.960 -31.129 1.00 94.94 96 SER A N 1
ATOM 780 C CA . SER A 1 96 ? 24.466 1.282 -32.427 1.00 94.94 96 SER A CA 1
ATOM 781 C C . SER A 1 96 ? 24.894 2.212 -33.566 1.00 94.94 96 SER A C 1
ATOM 783 O O . SER A 1 96 ? 25.711 1.813 -34.394 1.00 94.94 96 SER A O 1
ATOM 785 N N . ARG A 1 97 ? 24.420 3.466 -33.585 1.00 95.00 97 ARG A N 1
ATOM 786 C CA . ARG A 1 97 ? 24.851 4.470 -34.574 1.00 95.00 97 ARG A CA 1
ATOM 787 C C . ARG A 1 97 ? 26.344 4.761 -34.477 1.00 95.00 97 ARG A C 1
ATOM 789 O O . ARG A 1 97 ? 27.017 4.790 -35.503 1.00 95.00 97 ARG A O 1
ATOM 796 N N . THR A 1 98 ? 26.869 4.953 -33.268 1.00 93.88 98 THR A N 1
ATOM 797 C CA . THR A 1 98 ? 28.301 5.203 -33.059 1.00 93.88 98 THR A CA 1
ATOM 798 C C . THR A 1 98 ? 29.140 4.010 -33.509 1.00 93.88 98 THR A C 1
ATOM 800 O O . THR A 1 98 ? 30.139 4.205 -34.193 1.00 93.88 98 THR A O 1
ATOM 803 N N . GLN A 1 99 ? 28.726 2.776 -33.195 1.00 94.06 99 GLN A N 1
ATOM 804 C CA . GLN A 1 99 ? 29.411 1.570 -33.677 1.00 94.06 99 GLN A CA 1
ATOM 805 C C . GLN A 1 99 ? 29.443 1.508 -35.210 1.00 94.06 99 GLN A C 1
ATOM 807 O O . GLN A 1 99 ? 30.513 1.333 -35.787 1.00 94.06 99 GLN A O 1
ATOM 812 N N . GLN A 1 100 ? 28.308 1.752 -35.873 1.00 94.50 100 GLN A N 1
ATOM 813 C CA . GLN A 1 100 ? 28.232 1.774 -37.338 1.00 94.50 100 GLN A CA 1
ATOM 814 C C . GLN A 1 100 ? 29.116 2.862 -37.963 1.00 94.50 100 GLN A C 1
ATOM 816 O O . GLN A 1 100 ? 29.740 2.622 -38.994 1.00 94.50 100 GLN A O 1
ATOM 821 N N . GLN A 1 101 ? 29.196 4.051 -37.353 1.00 94.12 101 GLN A N 1
ATOM 822 C CA . GLN A 1 101 ? 30.085 5.119 -37.826 1.00 94.12 101 GLN A CA 1
ATOM 823 C C . GLN A 1 101 ? 31.557 4.717 -37.716 1.00 94.12 101 GLN A C 1
ATOM 825 O O . GLN A 1 101 ? 32.299 4.872 -38.682 1.00 94.12 101 GLN A O 1
ATOM 830 N N . VAL A 1 102 ? 31.965 4.146 -36.579 1.00 94.69 102 VAL A N 1
ATOM 831 C CA . VAL A 1 102 ? 33.341 3.671 -36.372 1.00 94.69 102 VAL A CA 1
ATOM 832 C C . VAL A 1 102 ? 33.696 2.562 -37.36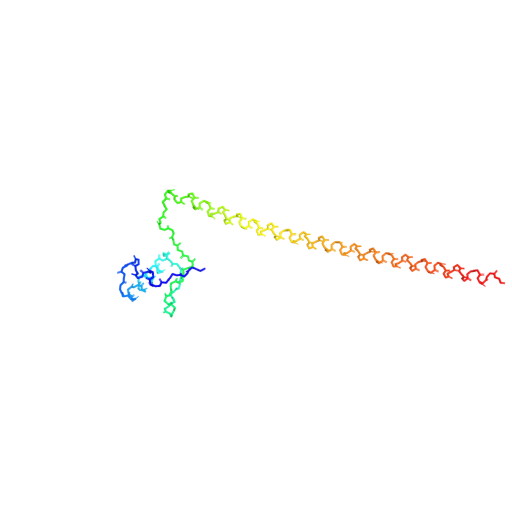7 1.00 94.69 102 VAL A C 1
ATOM 834 O O . VAL A 1 102 ? 34.769 2.597 -37.969 1.00 94.69 102 VAL A O 1
ATOM 837 N N . GLU A 1 103 ? 32.794 1.604 -37.594 1.00 92.94 103 GLU A N 1
ATOM 838 C CA . GLU A 1 103 ? 32.981 0.543 -38.592 1.00 92.94 103 GLU A CA 1
ATOM 839 C C . GLU A 1 103 ? 33.100 1.110 -40.015 1.00 92.94 103 GLU A C 1
ATOM 841 O O . GLU A 1 103 ? 34.012 0.734 -40.756 1.00 92.94 103 GLU A O 1
ATOM 846 N N . ALA A 1 104 ? 32.234 2.055 -40.394 1.00 93.75 104 ALA A N 1
ATOM 847 C CA . ALA A 1 104 ? 32.263 2.692 -41.708 1.00 93.75 104 ALA A CA 1
ATOM 848 C C . ALA A 1 104 ? 33.551 3.500 -41.939 1.00 93.75 104 ALA A C 1
ATOM 850 O O . ALA A 1 104 ? 34.161 3.397 -43.007 1.00 93.75 104 ALA A O 1
ATOM 851 N N . GLU A 1 105 ? 34.005 4.263 -40.940 1.00 93.62 105 GLU A N 1
ATOM 852 C CA . GLU A 1 105 ? 35.282 4.981 -40.994 1.00 93.62 105 GLU A CA 1
ATOM 853 C C . GLU A 1 105 ? 36.466 4.021 -41.144 1.00 93.62 105 GLU A C 1
ATOM 855 O O . GLU A 1 105 ? 37.386 4.282 -41.925 1.00 93.62 105 GLU A O 1
ATOM 860 N N . HIS A 1 106 ? 36.440 2.893 -40.430 1.00 93.62 106 HIS A N 1
ATOM 861 C CA . HIS A 1 106 ? 37.483 1.877 -40.515 1.00 93.62 106 HIS A CA 1
ATOM 862 C C . HIS A 1 106 ? 37.539 1.234 -41.911 1.00 93.62 106 HIS A C 1
ATOM 864 O O . HIS A 1 106 ? 38.621 1.085 -42.484 1.00 93.62 106 HIS A O 1
ATOM 870 N N . ILE A 1 107 ? 36.380 0.920 -42.504 1.00 94.19 107 ILE A N 1
ATOM 871 C CA . ILE A 1 107 ? 36.278 0.410 -43.881 1.00 94.19 107 ILE A CA 1
ATOM 872 C C . ILE A 1 107 ? 36.805 1.440 -44.888 1.00 94.19 107 ILE A C 1
ATOM 874 O O . ILE A 1 107 ? 37.575 1.084 -45.784 1.00 94.19 107 ILE A O 1
ATOM 878 N N . LEU A 1 108 ? 36.436 2.717 -44.737 1.00 94.00 108 LEU A N 1
ATOM 879 C CA . LEU A 1 108 ? 36.885 3.782 -45.633 1.00 94.00 108 LEU A CA 1
ATOM 880 C C . LEU A 1 108 ? 38.411 3.949 -45.589 1.00 94.00 108 LEU A C 1
ATOM 882 O O . LEU A 1 108 ? 39.041 4.028 -46.645 1.00 94.00 108 LEU A O 1
ATOM 886 N N . LYS A 1 109 ? 39.010 3.954 -44.389 1.00 92.94 109 LYS A N 1
ATOM 887 C CA . LYS A 1 109 ? 40.471 4.020 -44.219 1.00 92.94 109 LYS A CA 1
ATOM 888 C C . LYS A 1 109 ? 41.173 2.834 -44.874 1.00 92.94 109 LYS A C 1
ATOM 890 O O . LYS A 1 109 ? 42.086 3.048 -45.667 1.00 92.94 109 LYS A O 1
ATOM 895 N N . MET A 1 110 ? 40.696 1.607 -44.642 1.00 92.69 110 MET A N 1
ATOM 896 C CA . MET A 1 110 ? 41.249 0.421 -45.310 1.00 92.69 110 MET A CA 1
ATOM 897 C C . MET A 1 110 ? 41.179 0.537 -46.839 1.00 92.69 110 MET A C 1
ATOM 899 O O . MET A 1 110 ? 42.142 0.203 -47.528 1.00 92.69 110 MET A O 1
ATOM 903 N N . GLY A 1 111 ? 40.069 1.044 -47.384 1.00 91.94 111 GLY A N 1
ATOM 904 C CA . GLY A 1 111 ? 39.929 1.281 -48.822 1.00 91.94 111 GLY A CA 1
ATOM 905 C C . GLY A 1 111 ? 40.934 2.304 -49.367 1.00 91.94 111 GLY A C 1
ATOM 906 O O . GLY A 1 111 ? 41.521 2.087 -50.430 1.00 91.94 111 GLY A O 1
ATOM 907 N N . GLN A 1 112 ? 41.167 3.397 -48.636 1.00 92.12 112 GLN A N 1
ATOM 908 C CA . GLN A 1 112 ? 42.159 4.416 -48.997 1.00 92.12 112 GLN A CA 1
ATOM 909 C C . GLN A 1 112 ? 43.590 3.859 -48.970 1.00 92.12 112 GLN A C 1
ATOM 911 O O . GLN A 1 112 ? 44.346 4.084 -49.918 1.00 92.12 112 GLN A O 1
ATOM 916 N N . ASP A 1 113 ? 43.943 3.090 -47.938 1.00 91.31 113 ASP A N 1
ATOM 917 C CA . ASP A 1 113 ? 45.267 2.472 -47.798 1.00 91.31 113 ASP A CA 1
ATOM 918 C C . ASP A 1 113 ? 45.537 1.441 -48.898 1.00 91.31 113 ASP A C 1
ATOM 920 O O . ASP A 1 113 ? 46.607 1.443 -49.516 1.00 91.31 113 ASP A O 1
ATOM 924 N N . LEU A 1 114 ? 44.544 0.602 -49.212 1.00 90.06 114 LEU A N 1
ATOM 925 C CA . LEU A 1 114 ? 44.620 -0.336 -50.330 1.00 90.06 114 LEU A CA 1
ATOM 926 C C . LEU A 1 114 ? 44.852 0.405 -51.648 1.00 90.06 114 LEU A C 1
ATOM 928 O O . LEU A 1 114 ? 45.779 0.066 -52.385 1.00 90.06 114 LEU A O 1
ATOM 932 N N . ASN A 1 115 ? 44.061 1.442 -51.938 1.00 89.81 115 ASN A N 1
ATOM 933 C CA . ASN A 1 115 ? 44.209 2.230 -53.162 1.00 89.81 115 ASN A CA 1
ATOM 934 C C . ASN A 1 115 ? 45.609 2.861 -53.255 1.00 89.81 115 ASN A C 1
ATOM 936 O O . ASN A 1 115 ? 46.273 2.748 -54.287 1.00 89.81 115 ASN A O 1
ATOM 940 N N . ARG A 1 116 ? 46.120 3.416 -52.149 1.00 86.81 116 ARG A N 1
ATOM 941 C CA . ARG A 1 116 ? 47.483 3.959 -52.063 1.00 86.81 116 ARG A CA 1
ATOM 942 C C . ARG A 1 116 ? 48.545 2.909 -52.397 1.00 86.81 116 ARG A C 1
ATOM 944 O O . ARG A 1 116 ? 49.445 3.191 -53.191 1.00 86.81 116 ARG A O 1
ATOM 951 N N . HIS A 1 117 ? 48.426 1.703 -51.842 1.00 85.38 117 HIS A N 1
ATOM 952 C CA . HIS A 1 117 ? 49.332 0.591 -52.135 1.00 85.38 117 HIS A CA 1
ATOM 953 C C . HIS A 1 117 ? 49.261 0.131 -53.599 1.00 85.38 117 HIS A C 1
ATOM 955 O O . HIS A 1 117 ? 50.301 -0.130 -54.211 1.00 85.38 117 HIS A O 1
ATOM 961 N N . PHE A 1 118 ? 48.064 0.057 -54.188 1.00 84.50 118 PHE A N 1
ATOM 962 C CA . PHE A 1 118 ? 47.898 -0.278 -55.607 1.00 84.50 118 PHE A CA 1
ATOM 963 C C . PHE A 1 118 ? 48.506 0.782 -56.524 1.00 84.50 118 PHE A C 1
ATOM 965 O O . PHE A 1 118 ? 49.163 0.431 -57.507 1.00 84.50 118 PHE A O 1
ATOM 972 N N . PHE A 1 119 ? 48.320 2.062 -56.194 1.00 82.62 119 PHE A N 1
ATOM 973 C CA . PHE A 1 119 ? 48.929 3.166 -56.922 1.00 82.62 119 PHE A CA 1
ATOM 974 C C . PHE A 1 119 ? 50.451 3.024 -56.877 1.00 82.62 119 PHE A C 1
ATOM 976 O O . PHE A 1 119 ? 51.064 2.843 -57.923 1.00 82.62 119 PHE A O 1
ATOM 983 N N . GLN A 1 120 ? 51.057 2.957 -55.685 1.00 80.19 120 GLN A N 1
ATOM 984 C CA . GLN A 1 120 ? 52.508 2.792 -55.526 1.00 80.19 120 GLN A CA 1
ATOM 985 C C . GLN A 1 120 ? 53.073 1.623 -56.343 1.00 80.19 120 GLN A C 1
ATOM 987 O O . GLN A 1 120 ? 54.045 1.818 -57.067 1.00 80.19 120 GLN A O 1
ATOM 992 N N . ARG A 1 121 ? 52.428 0.447 -56.316 1.00 76.88 121 ARG A N 1
ATOM 993 C CA . ARG A 1 121 ? 52.850 -0.711 -57.124 1.00 76.88 121 ARG A CA 1
ATOM 994 C C . ARG A 1 121 ? 52.815 -0.460 -58.633 1.00 76.88 121 ARG A C 1
ATOM 996 O O . ARG A 1 121 ? 53.664 -0.984 -59.347 1.00 76.88 121 ARG A O 1
ATOM 1003 N N . ARG A 1 122 ? 51.851 0.314 -59.141 1.00 71.44 122 ARG A N 1
ATOM 1004 C CA . ARG A 1 122 ? 51.805 0.682 -60.567 1.00 71.44 122 ARG A CA 1
ATOM 1005 C C . ARG A 1 122 ? 52.909 1.662 -60.959 1.00 71.44 122 ARG A C 1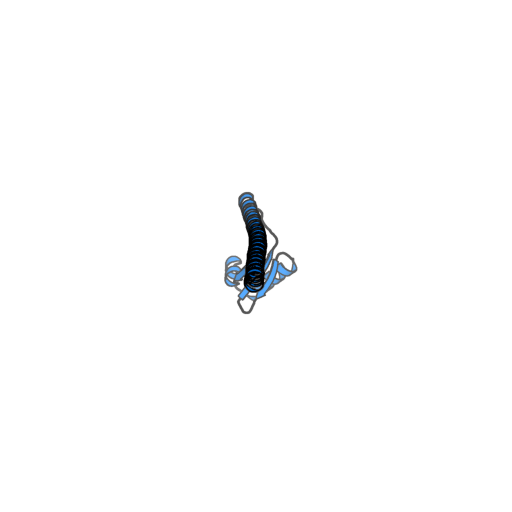
ATOM 1007 O O . ARG A 1 122 ? 53.432 1.528 -62.056 1.00 71.44 122 ARG A O 1
ATOM 1014 N N . TYR A 1 123 ? 53.281 2.600 -60.087 1.00 62.69 123 TYR A N 1
ATOM 1015 C CA . TYR A 1 123 ? 54.388 3.525 -60.369 1.00 62.69 123 TYR A CA 1
ATOM 1016 C C . TYR A 1 123 ? 55.756 2.842 -60.279 1.00 62.69 123 TYR A C 1
ATOM 1018 O O . TYR A 1 123 ? 56.631 3.165 -61.070 1.00 62.69 123 TYR A O 1
ATOM 1026 N N . THR A 1 124 ? 55.944 1.875 -59.372 1.00 62.59 124 THR A N 1
ATOM 1027 C CA . THR A 1 124 ? 57.217 1.138 -59.257 1.00 62.59 124 THR A CA 1
ATOM 1028 C C . THR A 1 124 ? 57.419 0.082 -60.340 1.00 62.59 124 THR A C 1
ATOM 1030 O O . THR A 1 124 ? 58.556 -0.221 -60.662 1.00 62.59 124 THR A O 1
ATOM 1033 N N . ASN A 1 125 ? 56.342 -0.483 -60.898 1.00 59.69 125 ASN A N 1
ATOM 1034 C CA . ASN A 1 125 ? 56.414 -1.489 -61.970 1.00 59.69 125 ASN A CA 1
ATOM 1035 C C . ASN A 1 125 ? 56.303 -0.877 -63.383 1.00 59.69 125 ASN A C 1
ATOM 1037 O O . ASN A 1 125 ? 56.179 -1.616 -64.358 1.00 59.69 125 ASN A O 1
ATOM 1041 N N . GLY A 1 126 ? 56.250 0.455 -63.484 1.00 58.69 126 GLY A N 1
ATOM 1042 C CA . GLY A 1 126 ? 56.150 1.214 -64.737 1.00 58.69 126 GLY A CA 1
ATOM 1043 C C . GLY A 1 126 ? 57.443 1.927 -65.157 1.00 58.69 126 GLY A C 1
ATOM 1044 O O . GLY A 1 126 ? 57.399 2.715 -66.100 1.00 58.69 126 GLY A O 1
ATOM 1045 N N . GLN A 1 127 ? 58.558 1.678 -64.461 1.00 47.16 127 GLN A N 1
ATOM 1046 C CA . GLN A 1 127 ? 59.930 1.978 -64.895 1.00 47.16 127 GLN A CA 1
ATOM 1047 C C . GLN A 1 127 ? 60.668 0.666 -65.143 1.00 47.16 127 GLN A C 1
ATOM 1049 O O . GLN A 1 127 ? 61.515 0.652 -66.060 1.00 47.16 127 GLN A O 1
#

Organism: Pipistrellus kuhlii (NCBI:txid59472)

Radius of gyration: 36.33 Å; chains: 1; bounding box: 79×30×97 Å

Sequence (127 aa):
MKCIPYSVLLKDLEMRNLRELEDLIIEAVYTDIIQGKLDQRNQLLEVDFCIGRDIRKKDINNIVKTLHEWCAGCEAVLLGIEQQVLRANQYKENHSRTQQQVEAEHILKMGQDLNRHFFQRRYTNGQ

Foldseek 3Di:
DDKDALVVVCVVVVNDDPVVVVVVVVVCVVVVQFDFDQDPPRRITGTPDGDDPDDDPVCVVVVVVVVVVVVVVVVVVVVVVVVVVVVVVVVVVVVVVVVVVVVVVVVVVVVVVVVVVVVVVCVVVVD

Secondary structure (DSSP, 8-state):
-EEEEHHHHHHHTT---HHHHHHHHHHHHHTTSEEEEEETTTTEEEEEEE------GGGHHHHHHHHHHHHHHHHHHHHHHHHHHHHHHHHHHHHHHHHHHHHHHHHHHHHHHHHHHHHHHHHHT--